Protein AF-A0AA39ICM7-F1 (afdb_monomer_lite)

Structure (mmCIF, N/CA/C/O backbone):
data_AF-A0AA39ICM7-F1
#
_entry.id   AF-A0AA39ICM7-F1
#
loop_
_atom_site.group_PDB
_atom_site.id
_atom_site.type_symbol
_atom_site.label_atom_id
_atom_site.label_alt_id
_atom_site.label_comp_id
_atom_site.label_asym_id
_atom_site.label_entity_id
_atom_site.label_seq_id
_atom_site.pdbx_PDB_ins_code
_atom_site.Cartn_x
_atom_site.Cartn_y
_atom_site.Cartn_z
_atom_site.occupancy
_atom_site.B_iso_or_equiv
_atom_site.auth_seq_id
_atom_site.auth_comp_id
_atom_site.auth_asym_id
_atom_site.auth_atom_id
_atom_site.pdbx_PDB_model_num
ATOM 1 N N . MET A 1 1 ? 22.944 -14.788 -15.715 1.00 51.59 1 MET A N 1
ATOM 2 C CA . MET A 1 1 ? 22.583 -15.328 -14.381 1.00 51.59 1 MET A CA 1
ATOM 3 C C . MET A 1 1 ? 21.962 -14.262 -13.470 1.00 51.59 1 MET A C 1
ATOM 5 O O . MET A 1 1 ? 20.935 -14.544 -12.870 1.00 51.59 1 MET A O 1
ATOM 9 N N . LEU A 1 2 ? 22.503 -13.034 -13.399 1.00 55.06 2 LEU A N 1
ATOM 10 C CA . LEU A 1 2 ? 21.864 -11.930 -12.654 1.00 55.06 2 LEU A CA 1
ATOM 11 C C . LEU A 1 2 ? 20.503 -11.505 -13.237 1.00 55.06 2 LEU A C 1
ATOM 13 O O . LEU A 1 2 ? 19.561 -11.266 -12.490 1.00 55.06 2 LEU A O 1
ATOM 17 N N . GLU A 1 3 ? 20.382 -11.451 -14.565 1.00 54.16 3 GLU A N 1
ATOM 18 C CA . GLU A 1 3 ? 19.139 -11.033 -15.227 1.00 54.16 3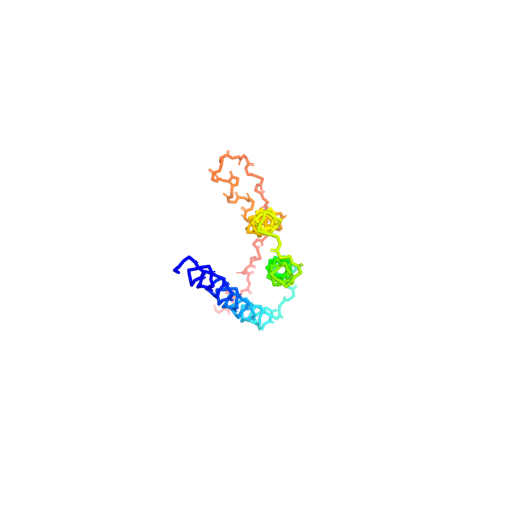 GLU A CA 1
ATOM 19 C C . GLU A 1 3 ? 17.984 -12.010 -14.979 1.00 54.16 3 GLU A C 1
ATOM 21 O O . GLU A 1 3 ? 16.896 -11.599 -14.593 1.00 54.16 3 GLU A O 1
ATOM 26 N N . THR A 1 4 ? 18.238 -13.318 -15.059 1.00 58.66 4 THR A N 1
ATOM 27 C CA . THR A 1 4 ? 17.255 -14.365 -14.731 1.00 58.66 4 THR A CA 1
ATOM 28 C C . THR A 1 4 ? 16.742 -14.279 -13.289 1.00 58.66 4 THR A C 1
ATOM 30 O O . THR A 1 4 ? 15.569 -14.543 -13.042 1.00 58.66 4 THR A O 1
ATOM 33 N N . ILE A 1 5 ? 17.587 -13.859 -12.339 1.00 61.94 5 ILE A N 1
ATOM 34 C CA . ILE A 1 5 ? 17.189 -13.659 -10.936 1.00 61.94 5 ILE A CA 1
ATOM 35 C C . ILE A 1 5 ? 16.331 -12.393 -10.796 1.00 61.94 5 ILE A C 1
ATOM 37 O O . ILE A 1 5 ? 15.321 -12.415 -10.093 1.00 61.94 5 ILE A O 1
ATOM 41 N N . LYS A 1 6 ? 16.680 -11.312 -11.508 1.00 58.78 6 LYS A N 1
ATOM 42 C CA . LYS A 1 6 ? 15.893 -10.069 -11.521 1.00 58.78 6 LYS A CA 1
ATOM 43 C C . LYS A 1 6 ? 14.477 -10.285 -12.064 1.00 58.78 6 LYS A C 1
ATOM 45 O O . LYS A 1 6 ? 13.522 -9.831 -11.437 1.00 58.78 6 LYS A O 1
ATOM 50 N N . TYR A 1 7 ? 14.327 -11.018 -13.169 1.00 64.88 7 TYR A N 1
ATOM 51 C CA . TYR A 1 7 ? 13.006 -11.346 -13.722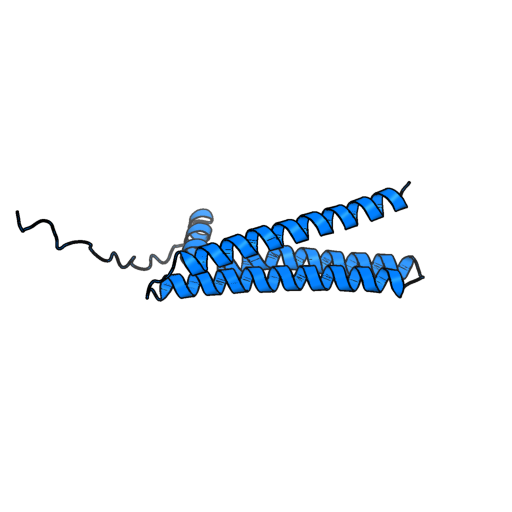 1.00 64.88 7 TYR A CA 1
ATOM 52 C C . TYR A 1 7 ? 12.219 -12.314 -12.829 1.00 64.88 7 TYR A C 1
ATOM 54 O O . TYR A 1 7 ? 11.007 -12.177 -12.689 1.00 64.88 7 TYR A O 1
ATOM 62 N N . GLY A 1 8 ? 12.894 -13.262 -12.170 1.00 72.00 8 GLY A N 1
ATOM 63 C CA . GLY A 1 8 ? 12.247 -14.153 -11.204 1.00 72.00 8 GLY A CA 1
ATOM 64 C C . GLY A 1 8 ? 11.655 -13.394 -10.012 1.00 72.00 8 GLY A C 1
ATOM 65 O O . GLY A 1 8 ? 10.524 -13.656 -9.605 1.00 72.00 8 GLY A O 1
ATOM 66 N N . TRP A 1 9 ? 12.389 -12.406 -9.494 1.00 69.44 9 TRP A N 1
ATOM 67 C CA . TRP A 1 9 ? 11.946 -11.570 -8.379 1.00 69.44 9 TRP A CA 1
ATOM 68 C C . TRP A 1 9 ? 10.711 -10.726 -8.719 1.00 69.44 9 TRP A C 1
ATOM 70 O O . TRP A 1 9 ? 9.746 -10.699 -7.952 1.00 69.44 9 TRP A O 1
ATOM 80 N N . THR A 1 10 ? 10.695 -10.071 -9.884 1.00 67.56 10 THR A N 1
ATOM 81 C CA . THR A 1 10 ? 9.557 -9.239 -10.309 1.00 67.56 10 THR A CA 1
ATOM 82 C C . THR A 1 10 ? 8.312 -10.070 -10.600 1.00 67.56 10 THR A C 1
ATOM 84 O O . THR A 1 10 ? 7.215 -9.687 -10.187 1.00 67.56 10 THR A O 1
ATOM 87 N N . VAL A 1 11 ? 8.467 -11.240 -11.228 1.00 74.56 11 VAL A N 1
ATOM 88 C CA . VAL A 1 11 ? 7.360 -12.180 -11.468 1.00 74.56 11 VAL A CA 1
ATOM 89 C C . VAL A 1 11 ? 6.779 -12.685 -10.147 1.00 74.56 11 VAL A C 1
ATOM 91 O O . VAL A 1 11 ? 5.559 -12.694 -9.980 1.00 74.56 11 VAL A O 1
ATOM 94 N N . TRP A 1 12 ? 7.621 -13.033 -9.172 1.00 79.75 12 TRP A N 1
ATOM 95 C CA . TRP A 1 12 ? 7.163 -13.474 -7.853 1.00 79.75 12 TRP A CA 1
ATOM 96 C C . TRP A 1 12 ? 6.376 -12.384 -7.112 1.00 79.75 12 TRP A C 1
ATOM 98 O O . TRP A 1 12 ? 5.290 -12.640 -6.588 1.00 79.75 12 TRP A O 1
ATOM 108 N N . HIS A 1 13 ? 6.866 -11.142 -7.142 1.00 71.56 13 HIS A N 1
ATOM 109 C CA . HIS A 1 13 ? 6.157 -9.987 -6.587 1.00 71.56 13 HIS A CA 1
ATOM 110 C C . HIS A 1 13 ? 4.808 -9.727 -7.275 1.00 71.56 13 HIS A C 1
ATOM 112 O O . HIS A 1 13 ? 3.822 -9.413 -6.600 1.00 71.56 13 HIS A O 1
ATOM 118 N N . ALA A 1 14 ? 4.732 -9.892 -8.598 1.00 70.00 14 ALA A N 1
ATOM 119 C CA . ALA A 1 14 ? 3.488 -9.745 -9.348 1.00 70.00 14 ALA A CA 1
ATOM 120 C C . ALA A 1 14 ? 2.463 -10.828 -8.972 1.00 70.00 14 ALA A C 1
ATOM 122 O O . ALA A 1 14 ? 1.292 -10.515 -8.751 1.00 70.00 14 ALA A O 1
ATOM 123 N N . ILE A 1 15 ? 2.905 -12.082 -8.825 1.00 78.69 15 ILE A N 1
ATOM 124 C CA . ILE A 1 15 ? 2.051 -13.202 -8.403 1.00 78.69 15 ILE A CA 1
ATOM 125 C C . ILE A 1 15 ? 1.498 -12.957 -6.997 1.00 78.69 15 ILE A C 1
ATOM 127 O O . ILE A 1 15 ? 0.287 -13.048 -6.796 1.00 78.69 15 ILE A O 1
ATOM 131 N N . ILE A 1 16 ? 2.352 -12.593 -6.035 1.00 78.81 16 ILE A N 1
ATOM 132 C CA . ILE A 1 16 ? 1.919 -12.278 -4.665 1.00 78.81 16 ILE A CA 1
ATOM 133 C C . ILE A 1 16 ? 0.891 -11.144 -4.678 1.00 78.81 16 ILE A C 1
ATOM 135 O O . ILE A 1 16 ? -0.168 -11.264 -4.061 1.00 78.81 16 ILE A O 1
ATOM 139 N N . SER A 1 17 ? 1.161 -10.073 -5.427 1.00 72.50 17 SER A N 1
ATOM 140 C CA . SER A 1 17 ? 0.246 -8.933 -5.540 1.00 72.50 17 SER A CA 1
ATOM 141 C C . SER A 1 17 ? -1.113 -9.351 -6.111 1.00 72.50 17 SER A C 1
ATOM 143 O O . SER A 1 17 ? -2.152 -8.964 -5.575 1.00 72.50 17 SER A O 1
ATOM 145 N N . ALA A 1 18 ? -1.133 -10.205 -7.140 1.00 73.94 18 ALA A N 1
ATOM 146 C CA . ALA A 1 18 ? -2.364 -10.736 -7.723 1.00 73.94 18 ALA A CA 1
ATOM 147 C C . ALA A 1 18 ? -3.151 -11.617 -6.735 1.00 73.94 18 ALA A C 1
ATOM 149 O O . ALA A 1 18 ? -4.371 -11.486 -6.621 1.00 73.94 18 ALA A O 1
ATOM 150 N N . VAL A 1 19 ? -2.472 -12.477 -5.969 1.00 80.50 19 VAL A N 1
ATOM 151 C CA . VAL A 1 19 ? -3.108 -13.303 -4.928 1.00 80.50 19 VAL A CA 1
ATOM 152 C C . VAL A 1 19 ? -3.736 -12.425 -3.846 1.00 80.50 19 VAL A C 1
ATOM 154 O O . VAL A 1 19 ? -4.882 -12.659 -3.456 1.00 80.50 19 VAL A O 1
ATOM 157 N N . ILE A 1 20 ? -3.034 -11.379 -3.405 1.00 74.94 20 ILE A N 1
ATOM 158 C CA . ILE A 1 20 ? -3.541 -10.431 -2.408 1.00 74.94 20 ILE A CA 1
ATOM 159 C C . ILE A 1 20 ? -4.817 -9.744 -2.915 1.00 74.94 20 ILE A C 1
ATOM 161 O O . ILE A 1 20 ? -5.808 -9.693 -2.182 1.00 74.94 20 ILE A O 1
ATOM 165 N N . VAL A 1 21 ? -4.849 -9.297 -4.177 1.00 75.00 21 VAL A N 1
ATOM 166 C CA . VAL A 1 21 ? -6.059 -8.732 -4.810 1.00 75.00 21 VAL A CA 1
ATOM 167 C C . VAL A 1 21 ? -7.229 -9.714 -4.730 1.00 75.00 21 VAL A C 1
ATOM 169 O O . VAL A 1 21 ? -8.327 -9.329 -4.325 1.00 75.00 21 VAL A O 1
ATOM 172 N N . VAL A 1 22 ? -7.014 -10.986 -5.078 1.00 76.62 22 VAL A N 1
ATOM 173 C CA . VAL A 1 22 ? -8.072 -12.011 -5.082 1.00 76.62 22 VAL A CA 1
ATOM 174 C C . VAL A 1 22 ? -8.602 -12.280 -3.675 1.00 76.62 22 VAL A C 1
ATOM 176 O O . VAL A 1 22 ? -9.820 -12.350 -3.480 1.00 76.62 22 VAL A O 1
ATOM 179 N N . VAL A 1 23 ? -7.716 -12.412 -2.685 1.00 82.25 23 VAL A N 1
ATOM 180 C CA . VAL A 1 23 ? -8.098 -12.624 -1.281 1.00 82.25 23 VAL A CA 1
ATOM 181 C C . VAL A 1 23 ? -8.921 -11.444 -0.773 1.00 82.25 23 VAL A C 1
ATOM 183 O O . VAL A 1 23 ? -9.998 -11.644 -0.209 1.00 82.25 23 VAL A O 1
ATOM 186 N N . TYR A 1 24 ? -8.480 -10.215 -1.038 1.00 71.25 24 TYR A N 1
ATOM 187 C CA . TYR A 1 24 ? -9.210 -9.023 -0.618 1.00 71.25 24 TYR A CA 1
ATOM 188 C C . TYR A 1 24 ? -10.536 -8.844 -1.346 1.00 71.25 24 TYR A C 1
ATOM 190 O O . TYR A 1 24 ? -11.519 -8.447 -0.721 1.00 71.25 24 TYR A O 1
ATOM 198 N N . TYR A 1 25 ? -10.606 -9.176 -2.633 1.00 74.50 25 TYR A N 1
ATOM 199 C CA . TYR A 1 25 ? -11.859 -9.149 -3.378 1.00 74.50 25 TYR A CA 1
ATOM 200 C C . TYR A 1 25 ? -12.878 -10.126 -2.781 1.00 74.50 25 TYR A C 1
ATOM 202 O O . TYR A 1 25 ? -14.035 -9.761 -2.551 1.00 74.50 25 TYR A O 1
ATOM 210 N N . LYS A 1 26 ? -12.443 -11.352 -2.457 1.00 77.31 26 LYS A N 1
ATOM 211 C CA . LYS A 1 26 ? -13.281 -12.344 -1.769 1.00 77.31 26 LYS A CA 1
ATOM 212 C C . LYS A 1 26 ? -13.713 -11.857 -0.388 1.00 77.31 26 LYS A C 1
ATOM 214 O O . LYS A 1 26 ? -14.892 -11.969 -0.066 1.00 77.31 26 LYS A O 1
ATOM 219 N N . LEU A 1 27 ? -12.804 -11.269 0.389 1.00 74.75 27 LEU A N 1
ATOM 220 C CA . LEU A 1 27 ? -13.098 -10.727 1.716 1.00 74.75 27 LEU A CA 1
ATOM 221 C C . LEU A 1 27 ? -14.107 -9.572 1.651 1.00 74.75 27 LEU A C 1
ATOM 223 O O . LEU A 1 27 ? -15.075 -9.563 2.403 1.00 74.75 27 LEU A O 1
ATOM 227 N N . HIS A 1 28 ? -13.933 -8.634 0.720 1.00 69.75 28 HIS A N 1
ATOM 228 C CA . HIS A 1 28 ? -14.862 -7.524 0.510 1.00 69.75 28 HIS A CA 1
ATOM 229 C C . HIS A 1 28 ? -16.247 -8.025 0.087 1.00 69.75 28 HIS A C 1
ATOM 231 O O . HIS A 1 28 ? -17.265 -7.563 0.602 1.00 69.75 28 HIS A O 1
ATOM 237 N N . ARG A 1 29 ? -16.298 -9.010 -0.817 1.00 74.00 29 ARG A N 1
ATOM 238 C CA . ARG A 1 29 ? -17.552 -9.643 -1.238 1.00 74.00 29 ARG A CA 1
ATOM 239 C C . ARG A 1 29 ? -18.235 -10.361 -0.074 1.00 74.00 29 ARG A C 1
ATOM 241 O O . ARG A 1 29 ? -19.445 -10.224 0.079 1.00 74.00 29 ARG A O 1
ATOM 248 N N . PHE A 1 30 ? -17.470 -11.070 0.754 1.00 74.31 30 PHE A N 1
ATOM 249 C CA . PHE A 1 30 ? -17.974 -11.749 1.945 1.00 74.31 30 PHE A CA 1
ATOM 250 C C . PHE A 1 30 ? -18.506 -10.754 2.979 1.00 74.31 30 PHE A C 1
ATOM 252 O O . PHE A 1 30 ? -19.638 -10.894 3.418 1.00 74.31 30 PHE A O 1
ATOM 259 N N . LEU A 1 31 ? -17.758 -9.696 3.299 1.00 68.00 31 LEU A N 1
ATOM 260 C CA . LEU A 1 31 ? -18.184 -8.644 4.228 1.00 68.00 31 LEU A CA 1
ATOM 261 C C . LEU A 1 31 ? -19.445 -7.925 3.750 1.00 68.00 31 LEU A C 1
ATOM 263 O O . LEU A 1 31 ? -20.359 -7.710 4.538 1.00 68.00 31 LEU A O 1
ATOM 267 N N . LYS A 1 32 ? -19.527 -7.599 2.455 1.00 67.94 32 LYS A N 1
ATOM 268 C CA . LYS A 1 32 ? -20.716 -6.976 1.861 1.00 67.94 32 LYS A CA 1
ATOM 269 C C . LYS A 1 32 ? -21.933 -7.908 1.886 1.00 67.94 32 LYS A C 1
ATOM 271 O O . LYS A 1 32 ? -23.051 -7.423 1.998 1.00 67.94 32 LYS A O 1
ATOM 276 N N . SER A 1 33 ? -21.716 -9.219 1.766 1.00 68.50 33 SER A N 1
ATOM 277 C CA . SER A 1 33 ? -22.774 -10.235 1.815 1.00 68.50 33 SER A CA 1
ATOM 278 C C . SER A 1 33 ? -23.196 -10.609 3.238 1.00 68.50 33 SER A C 1
ATOM 280 O O . SER A 1 33 ? -24.342 -10.995 3.435 1.00 68.50 33 SER A O 1
ATOM 282 N N . ALA A 1 34 ? -22.278 -10.557 4.204 1.00 63.28 34 ALA A N 1
ATOM 283 C CA . ALA A 1 34 ? -22.515 -10.949 5.591 1.00 63.28 34 ALA A CA 1
ATOM 284 C C . ALA A 1 34 ? -23.114 -9.805 6.421 1.00 63.28 34 ALA A C 1
ATOM 286 O O . ALA A 1 34 ? -23.926 -10.043 7.310 1.00 63.28 34 ALA A O 1
ATOM 287 N N . PHE A 1 35 ? -22.750 -8.555 6.120 1.00 60.62 35 PHE A N 1
ATOM 288 C CA . PHE A 1 35 ? -23.240 -7.381 6.836 1.00 60.62 35 PHE A CA 1
ATOM 289 C C . PHE A 1 35 ? -24.361 -6.672 6.068 1.00 60.62 35 PHE A C 1
ATOM 291 O O . PHE A 1 35 ? -24.187 -5.587 5.518 1.00 60.62 35 PHE A O 1
ATOM 298 N N . THR A 1 36 ? -25.550 -7.272 6.087 1.00 55.91 36 THR A N 1
ATOM 299 C CA . THR A 1 36 ? -26.819 -6.676 5.615 1.00 55.91 36 THR A CA 1
ATOM 300 C C . THR A 1 36 ? -27.481 -5.802 6.697 1.00 55.91 36 THR A C 1
ATOM 302 O O . THR A 1 36 ? -28.698 -5.658 6.725 1.00 55.91 36 THR A O 1
ATOM 305 N N . VAL A 1 37 ? -26.722 -5.251 7.652 1.00 51.00 37 VAL A N 1
ATOM 306 C CA . VAL A 1 37 ? -27.297 -4.810 8.936 1.00 51.00 37 VAL A CA 1
ATOM 307 C C . VAL A 1 37 ? -26.951 -3.354 9.249 1.00 51.00 37 VAL A C 1
ATOM 309 O O . VAL A 1 37 ? -25.808 -2.928 9.106 1.00 51.00 37 VAL A O 1
ATOM 312 N N . ASN A 1 38 ? -27.982 -2.610 9.658 1.00 56.12 38 ASN A N 1
ATOM 313 C CA . ASN A 1 38 ? -28.099 -1.171 9.943 1.00 56.12 38 ASN A CA 1
ATOM 314 C C . ASN A 1 38 ? -27.136 -0.582 11.004 1.00 56.12 38 ASN A C 1
ATOM 316 O O . ASN A 1 38 ? -27.433 0.464 11.579 1.00 56.12 38 ASN A O 1
ATOM 320 N N . ASP A 1 39 ? -25.994 -1.210 11.278 1.00 67.06 39 ASP A N 1
ATOM 321 C CA . ASP A 1 39 ? -25.095 -0.795 12.351 1.00 67.06 39 ASP A CA 1
ATOM 322 C C . ASP A 1 39 ? -24.009 0.183 11.856 1.00 67.06 39 ASP A C 1
ATOM 324 O O . ASP A 1 39 ? -23.219 -0.088 10.939 1.00 67.06 39 ASP A O 1
ATOM 328 N N . LEU A 1 40 ? -24.007 1.378 12.446 1.00 68.44 40 LEU A N 1
ATOM 329 C CA . LEU A 1 40 ? -23.193 2.531 12.044 1.00 68.44 40 LEU A CA 1
ATOM 330 C C . LEU A 1 40 ? -21.696 2.274 12.292 1.00 68.44 40 LEU A C 1
ATOM 332 O O . LEU A 1 40 ? -20.845 2.696 11.501 1.00 68.44 40 LEU A O 1
ATOM 336 N N . GLU A 1 41 ? -21.384 1.522 13.349 1.00 66.75 41 GLU A N 1
ATOM 337 C CA . GLU A 1 41 ? -20.029 1.099 13.722 1.00 66.75 41 GLU A CA 1
ATOM 338 C C . GLU A 1 41 ? -19.454 0.115 12.691 1.00 66.75 41 GLU A C 1
ATOM 340 O O . GLU A 1 41 ? -18.341 0.297 12.190 1.00 66.75 41 GLU A O 1
ATOM 345 N N . THR A 1 42 ? -20.241 -0.880 12.277 1.00 66.62 42 THR A N 1
ATOM 346 C CA . THR A 1 42 ? -19.841 -1.862 11.263 1.00 66.62 42 THR A CA 1
ATOM 347 C C . THR A 1 42 ? -19.578 -1.203 9.912 1.00 66.62 42 THR A C 1
ATOM 349 O O . THR A 1 42 ? -18.556 -1.475 9.278 1.00 66.62 42 THR A O 1
ATOM 352 N N . ARG A 1 43 ? -20.452 -0.288 9.468 1.00 68.00 43 ARG A N 1
ATOM 353 C CA . ARG A 1 43 ? -20.236 0.470 8.222 1.00 68.00 43 ARG A CA 1
ATOM 354 C C . ARG A 1 43 ? -18.938 1.268 8.255 1.00 68.00 43 ARG A C 1
ATOM 356 O O . ARG A 1 43 ? -18.257 1.356 7.233 1.00 68.00 43 ARG A O 1
ATOM 363 N N . ARG A 1 44 ? -18.581 1.834 9.410 1.00 71.12 44 ARG A N 1
ATOM 364 C CA . ARG A 1 44 ? -17.325 2.568 9.589 1.00 71.12 44 ARG A CA 1
ATOM 365 C C . ARG A 1 44 ? -16.116 1.644 9.450 1.00 71.12 44 ARG A C 1
ATOM 367 O O . ARG A 1 44 ? -15.183 1.996 8.734 1.00 71.12 44 ARG A O 1
ATOM 374 N N . ILE A 1 45 ? -16.161 0.455 10.050 1.00 72.06 45 ILE A N 1
ATOM 375 C CA . ILE A 1 45 ? -15.093 -0.552 9.950 1.00 72.06 45 ILE A CA 1
ATOM 376 C C . ILE A 1 45 ? -14.945 -1.059 8.511 1.00 72.06 45 ILE A C 1
ATOM 378 O O . ILE A 1 45 ? -13.834 -1.094 7.988 1.00 72.06 45 ILE A O 1
ATOM 382 N N . ILE A 1 46 ? -16.050 -1.391 7.837 1.00 70.94 46 ILE A N 1
ATOM 383 C CA . ILE A 1 46 ? -16.021 -1.848 6.440 1.00 70.94 46 ILE A CA 1
ATOM 384 C C . ILE A 1 46 ? -15.477 -0.744 5.530 1.00 70.94 46 ILE A C 1
ATOM 386 O O . ILE A 1 46 ? -14.633 -1.015 4.685 1.00 70.94 46 ILE A O 1
ATOM 390 N N . ARG A 1 47 ? -15.889 0.516 5.724 1.00 72.94 47 ARG A N 1
ATOM 391 C CA . ARG A 1 47 ? -15.377 1.651 4.942 1.00 72.94 47 ARG A CA 1
ATOM 392 C C . ARG A 1 47 ? -13.881 1.871 5.163 1.00 72.94 47 ARG A C 1
ATOM 394 O O . ARG A 1 47 ? -13.168 2.124 4.194 1.00 72.94 47 ARG A O 1
ATOM 401 N N . ALA A 1 48 ? -13.411 1.752 6.405 1.00 72.50 48 ALA A N 1
ATOM 402 C CA . ALA A 1 48 ? -11.991 1.807 6.737 1.00 72.50 48 ALA A CA 1
ATOM 403 C C . ALA A 1 48 ? -11.216 0.702 6.014 1.00 72.50 48 ALA A C 1
ATOM 405 O O . ALA A 1 48 ? -10.227 0.977 5.341 1.00 72.50 48 ALA A O 1
ATOM 406 N N . LEU A 1 49 ? -11.711 -0.534 6.098 1.00 73.88 49 LEU A N 1
ATOM 407 C CA . LEU A 1 49 ? -11.101 -1.696 5.467 1.00 73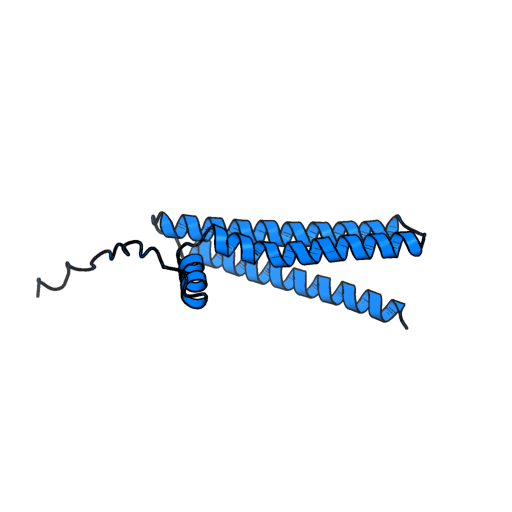.88 49 LEU A CA 1
ATOM 408 C C . LEU A 1 49 ? -11.050 -1.544 3.943 1.00 73.88 49 LEU A C 1
ATOM 410 O O . LEU A 1 49 ? -9.994 -1.722 3.346 1.00 73.88 49 LEU A O 1
ATOM 414 N N . THR A 1 50 ? -12.155 -1.150 3.310 1.00 70.88 50 THR A N 1
ATOM 415 C CA . THR A 1 50 ? -12.203 -0.913 1.863 1.00 70.88 50 THR A CA 1
ATOM 416 C C . THR A 1 50 ? -11.231 0.189 1.448 1.00 70.88 50 THR A C 1
ATOM 418 O O . THR A 1 50 ? -10.560 0.050 0.428 1.00 70.88 50 THR A O 1
ATOM 421 N N . LEU A 1 51 ? -11.097 1.258 2.239 1.00 76.00 51 LEU A N 1
ATOM 422 C CA . LEU A 1 51 ? -10.139 2.329 1.966 1.00 76.00 51 LEU A CA 1
ATOM 423 C C . LEU A 1 51 ? -8.688 1.838 2.070 1.00 76.00 51 LEU A C 1
ATOM 425 O O . LEU A 1 51 ? -7.900 2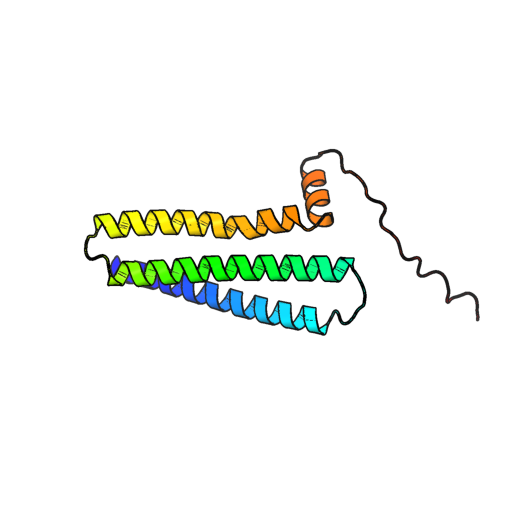.129 1.176 1.00 76.00 51 LEU A O 1
ATOM 429 N N . ILE A 1 52 ? -8.352 1.040 3.089 1.00 77.50 52 ILE A N 1
ATOM 430 C CA . ILE A 1 52 ? -7.020 0.427 3.246 1.00 77.50 52 ILE A CA 1
ATOM 431 C C . ILE A 1 52 ? -6.670 -0.413 2.027 1.00 77.50 52 ILE A C 1
ATOM 433 O O . ILE A 1 52 ? -5.610 -0.238 1.434 1.00 77.50 52 ILE A O 1
ATOM 437 N N . VAL A 1 53 ? -7.582 -1.304 1.643 1.00 73.19 53 VAL A N 1
ATOM 438 C CA . VAL A 1 53 ? -7.392 -2.198 0.501 1.00 73.19 53 VAL A CA 1
ATOM 439 C C . VAL A 1 53 ? -7.230 -1.396 -0.781 1.00 73.19 53 VAL A C 1
ATOM 441 O O . VAL A 1 53 ? -6.321 -1.665 -1.556 1.00 73.19 53 VAL A O 1
ATOM 444 N N . THR A 1 54 ? -8.063 -0.376 -0.986 1.00 70.44 54 THR A N 1
ATOM 445 C CA . THR A 1 54 ? -8.013 0.451 -2.197 1.00 70.44 54 THR A CA 1
ATOM 446 C C . THR A 1 54 ? -6.693 1.207 -2.297 1.00 70.44 54 THR A C 1
ATOM 448 O O . THR A 1 54 ? -6.059 1.175 -3.346 1.00 70.44 54 THR A O 1
ATOM 451 N N . VAL A 1 55 ? -6.238 1.844 -1.214 1.00 78.38 55 VAL A N 1
ATOM 452 C CA . VAL A 1 55 ? -4.965 2.580 -1.209 1.00 78.38 55 VAL A CA 1
ATOM 453 C C . VAL A 1 55 ? -3.784 1.629 -1.388 1.00 78.38 55 VAL A C 1
ATOM 455 O O . VAL A 1 55 ? -2.904 1.912 -2.194 1.00 78.38 55 VAL A O 1
ATOM 458 N N . TYR A 1 56 ? -3.795 0.479 -0.712 1.00 78.00 56 TYR A N 1
ATOM 459 C CA . TYR A 1 56 ? -2.740 -0.526 -0.827 1.00 78.00 56 TYR A CA 1
ATOM 460 C C . TYR A 1 56 ? -2.618 -1.071 -2.255 1.00 78.00 56 TYR A C 1
ATOM 462 O O . TYR A 1 56 ? -1.517 -1.124 -2.807 1.00 78.00 56 TYR A O 1
ATOM 470 N N . LEU A 1 57 ? -3.749 -1.428 -2.875 1.00 73.75 57 LEU A N 1
ATOM 471 C CA . LEU A 1 57 ? -3.793 -1.913 -4.254 1.00 73.75 57 LEU A CA 1
ATOM 472 C C . LEU A 1 57 ? -3.401 -0.827 -5.257 1.00 73.75 57 LEU A C 1
ATOM 474 O O . LEU A 1 57 ? -2.619 -1.109 -6.161 1.00 73.75 57 LEU A O 1
ATOM 478 N N . CYS A 1 58 ? -3.874 0.412 -5.083 1.00 78.06 58 CYS A N 1
ATOM 479 C CA . CYS A 1 58 ? -3.445 1.540 -5.912 1.00 78.06 58 CYS A CA 1
ATOM 480 C C . CYS A 1 58 ? -1.940 1.798 -5.794 1.00 78.06 58 CYS A C 1
ATOM 482 O O . CYS A 1 58 ? -1.288 2.046 -6.808 1.00 78.06 58 CYS A O 1
ATOM 484 N N . GLY A 1 59 ? -1.376 1.715 -4.587 1.00 80.19 59 GLY A N 1
ATOM 485 C CA . GLY A 1 59 ? 0.055 1.893 -4.366 1.00 80.19 59 GLY A CA 1
ATOM 486 C C . GLY A 1 59 ? 0.878 0.858 -5.130 1.00 80.19 59 GLY A C 1
ATOM 487 O O . GLY A 1 59 ? 1.758 1.233 -5.900 1.00 80.19 59 GLY A O 1
ATOM 488 N N . TRP A 1 60 ? 0.527 -0.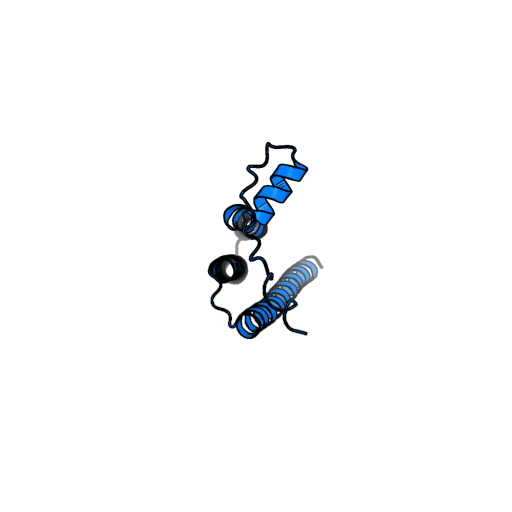428 -5.022 1.00 77.94 60 TRP A N 1
ATOM 489 C CA . TRP A 1 60 ? 1.213 -1.499 -5.753 1.00 77.94 60 TRP A CA 1
ATOM 490 C C . TRP A 1 60 ? 1.011 -1.424 -7.262 1.00 77.94 60 TRP A C 1
ATOM 492 O O . TRP A 1 60 ? 1.975 -1.600 -8.005 1.00 77.94 60 TRP A O 1
ATOM 502 N N . ALA A 1 61 ? -0.205 -1.120 -7.722 1.00 77.25 61 ALA A N 1
ATOM 503 C CA . ALA A 1 61 ? -0.474 -0.913 -9.140 1.00 77.25 61 ALA A CA 1
ATOM 504 C C . ALA A 1 61 ? 0.426 0.194 -9.703 1.00 77.25 61 ALA A C 1
ATOM 506 O O . ALA A 1 61 ? 1.094 -0.020 -10.709 1.00 77.25 61 ALA A O 1
ATOM 507 N N . THR A 1 62 ? 0.529 1.323 -8.993 1.00 80.38 62 THR A N 1
ATOM 508 C CA . THR A 1 62 ? 1.383 2.454 -9.379 1.00 80.38 62 THR A CA 1
ATOM 509 C C . THR A 1 62 ? 2.858 2.049 -9.434 1.00 80.38 62 THR A C 1
ATOM 511 O O . THR A 1 62 ? 3.533 2.334 -10.424 1.00 80.38 62 THR A O 1
ATOM 514 N N . THR A 1 63 ? 3.364 1.334 -8.421 1.00 81.94 63 THR A N 1
ATOM 515 C CA . THR A 1 63 ? 4.761 0.865 -8.389 1.00 81.94 63 THR A CA 1
ATOM 516 C C . THR A 1 63 ? 5.073 -0.086 -9.544 1.00 81.94 63 THR A C 1
ATOM 518 O O . THR A 1 63 ? 6.101 0.073 -10.196 1.00 81.94 63 THR A O 1
ATOM 521 N N . ILE A 1 64 ? 4.182 -1.038 -9.838 1.00 77.94 64 ILE A N 1
ATOM 522 C CA . ILE A 1 64 ? 4.359 -1.994 -10.941 1.00 77.94 64 ILE A CA 1
ATOM 523 C C . ILE A 1 64 ? 4.321 -1.269 -12.288 1.00 77.94 64 ILE A C 1
ATOM 525 O O . ILE A 1 64 ? 5.167 -1.530 -13.141 1.00 77.94 64 ILE A O 1
ATOM 529 N N . THR A 1 65 ? 3.388 -0.331 -12.479 1.00 78.12 65 THR A N 1
ATOM 530 C CA . THR A 1 65 ? 3.309 0.441 -13.727 1.00 78.12 65 THR A CA 1
ATOM 531 C C . THR A 1 65 ? 4.533 1.320 -13.941 1.00 78.12 65 THR A C 1
ATOM 533 O O . THR A 1 65 ? 5.060 1.341 -15.049 1.00 78.12 65 THR A O 1
ATOM 536 N N . LEU A 1 66 ? 5.030 2.000 -12.898 1.00 81.00 66 LEU A N 1
ATOM 537 C CA . LEU A 1 66 ? 6.233 2.822 -13.019 1.00 81.00 66 LEU A CA 1
ATOM 538 C C . LEU A 1 66 ? 7.471 1.969 -13.291 1.00 81.00 66 LEU A C 1
ATOM 540 O O . LEU A 1 66 ? 8.293 2.371 -14.104 1.00 81.00 66 LEU A O 1
ATOM 544 N N . LEU A 1 67 ? 7.587 0.801 -12.654 1.00 81.62 67 LEU A N 1
ATOM 545 C CA . LEU A 1 67 ? 8.701 -0.114 -12.893 1.00 81.62 67 LEU A CA 1
ATOM 546 C C . LEU A 1 67 ? 8.669 -0.676 -14.323 1.00 81.62 67 LEU A C 1
ATOM 548 O O . LEU A 1 67 ? 9.694 -0.745 -14.994 1.00 81.62 67 LEU A O 1
ATOM 552 N N . GLY A 1 68 ? 7.487 -1.047 -14.822 1.00 78.12 68 GLY A N 1
ATOM 553 C CA . GLY A 1 68 ? 7.323 -1.475 -16.211 1.00 78.12 68 GLY A CA 1
ATOM 554 C C . GLY A 1 68 ? 7.695 -0.366 -17.196 1.00 78.12 68 GLY A C 1
ATOM 555 O O . GLY A 1 68 ? 8.406 -0.609 -18.167 1.00 78.12 68 GLY A O 1
ATOM 556 N N . LEU A 1 69 ? 7.276 0.868 -16.908 1.00 81.38 69 LEU A N 1
ATOM 557 C CA . LEU A 1 69 ? 7.588 2.028 -17.734 1.00 81.38 69 LEU A CA 1
ATOM 558 C C . LEU A 1 69 ? 9.083 2.385 -17.689 1.00 81.38 69 LEU A C 1
ATOM 560 O O . LEU A 1 69 ? 9.656 2.720 -18.724 1.00 81.38 69 LEU A O 1
ATOM 564 N N . SER A 1 70 ? 9.735 2.267 -16.527 1.00 81.88 70 SER A N 1
ATOM 565 C CA . SER A 1 70 ? 11.166 2.552 -16.382 1.00 81.88 70 SER A CA 1
ATOM 566 C C . SER A 1 70 ? 12.026 1.582 -17.184 1.00 81.88 70 SER A C 1
ATOM 568 O O . SER A 1 70 ? 13.006 2.012 -17.778 1.00 81.88 70 SER A O 1
ATOM 570 N N . ILE A 1 71 ? 11.632 0.307 -17.271 1.00 79.06 71 ILE A N 1
ATOM 571 C CA . ILE A 1 71 ? 12.335 -0.698 -18.087 1.00 79.06 71 ILE A CA 1
ATOM 572 C C . ILE A 1 71 ? 12.265 -0.358 -19.586 1.00 79.06 71 ILE A C 1
ATOM 574 O O . ILE A 1 71 ? 13.205 -0.644 -20.320 1.00 79.06 71 ILE A O 1
ATOM 578 N N . ILE A 1 72 ? 11.167 0.250 -20.049 1.00 81.12 72 ILE A N 1
ATOM 579 C CA . ILE A 1 72 ? 10.972 0.584 -21.470 1.00 81.12 72 ILE A CA 1
ATOM 580 C C . ILE A 1 72 ? 11.650 1.914 -21.831 1.00 81.12 72 ILE A C 1
ATOM 582 O O . ILE A 1 72 ? 12.225 2.037 -22.909 1.00 81.12 72 ILE A O 1
ATOM 586 N N . LEU A 1 73 ? 11.559 2.920 -20.956 1.00 81.62 73 LEU A N 1
ATOM 587 C CA . LEU A 1 73 ? 12.013 4.285 -21.248 1.00 81.62 73 LEU A CA 1
ATOM 588 C C . LEU A 1 73 ? 13.490 4.531 -20.926 1.00 81.62 73 LEU A C 1
ATOM 590 O O . LEU A 1 73 ? 14.103 5.396 -21.548 1.00 81.62 73 LEU A O 1
ATOM 594 N N . ILE A 1 74 ? 14.062 3.830 -19.944 1.00 83.12 74 ILE A N 1
ATOM 595 C CA . ILE A 1 74 ? 15.407 4.121 -19.440 1.00 83.12 74 ILE A CA 1
ATOM 596 C C . ILE A 1 74 ? 16.383 3.066 -19.955 1.00 83.12 74 ILE A C 1
ATOM 598 O O . ILE A 1 74 ? 16.375 1.922 -19.515 1.00 83.12 74 ILE A O 1
ATOM 602 N N . SER A 1 75 ? 17.261 3.479 -20.869 1.00 80.00 75 SER A N 1
ATOM 603 C CA . SER A 1 75 ? 18.372 2.644 -21.355 1.00 80.00 75 SER A CA 1
ATOM 604 C C . SER A 1 75 ? 19.622 2.758 -20.470 1.00 80.00 75 SER A C 1
ATOM 606 O O . SER A 1 75 ? 20.448 1.848 -20.431 1.00 80.00 75 SER A O 1
ATOM 608 N N . ASP A 1 76 ? 19.753 3.862 -19.725 1.00 84.88 76 ASP A N 1
ATOM 609 C CA . ASP A 1 76 ? 20.902 4.119 -18.860 1.00 84.88 76 ASP A CA 1
ATOM 610 C C . ASP A 1 76 ? 20.829 3.331 -17.550 1.00 84.88 76 ASP A C 1
ATOM 612 O O . ASP A 1 76 ? 19.930 3.506 -16.723 1.00 84.88 76 ASP A O 1
ATOM 616 N N . THR A 1 77 ? 21.850 2.512 -17.301 1.00 81.44 77 THR A N 1
ATOM 617 C CA . THR A 1 77 ? 21.907 1.640 -16.116 1.00 81.44 77 THR A CA 1
ATOM 618 C C . THR A 1 77 ? 21.892 2.430 -14.802 1.00 81.44 77 THR A C 1
ATOM 620 O O . THR A 1 77 ? 21.204 2.042 -13.858 1.00 81.44 77 THR A O 1
ATOM 623 N N . ASN A 1 78 ? 22.597 3.565 -14.742 1.00 85.44 78 ASN A N 1
ATOM 624 C CA . ASN A 1 78 ? 22.664 4.400 -13.537 1.00 85.44 78 ASN A CA 1
ATOM 625 C C . ASN A 1 78 ? 21.306 5.039 -13.205 1.00 85.44 78 ASN A C 1
ATOM 627 O O . ASN A 1 78 ? 20.908 5.098 -12.041 1.00 85.44 78 ASN A O 1
ATOM 631 N N . LEU A 1 79 ? 20.567 5.471 -14.231 1.00 83.12 79 LEU A N 1
ATOM 632 C CA . LEU A 1 79 ? 19.247 6.076 -14.063 1.00 83.12 79 LEU A CA 1
ATOM 633 C C . LEU A 1 79 ? 18.187 5.019 -13.713 1.00 83.12 79 LEU A C 1
ATOM 635 O O . LEU A 1 79 ? 17.294 5.285 -12.906 1.00 83.12 79 LEU A O 1
ATOM 639 N N . SER A 1 80 ? 18.325 3.796 -14.237 1.00 82.56 80 SER A N 1
ATOM 640 C CA . SER A 1 80 ? 17.474 2.662 -13.861 1.00 82.56 80 SER A CA 1
ATOM 641 C C . SER A 1 80 ? 17.638 2.310 -12.382 1.00 82.56 80 SER A C 1
ATOM 643 O O . SER A 1 80 ? 16.642 2.151 -11.683 1.00 82.56 80 SER A O 1
ATOM 645 N N . GLN A 1 81 ? 18.872 2.255 -11.868 1.00 82.19 81 GLN A N 1
ATOM 646 C CA . GLN A 1 81 ? 19.124 1.950 -10.452 1.00 82.19 81 GLN A CA 1
ATOM 647 C C . GLN A 1 81 ? 18.584 3.030 -9.506 1.00 82.19 81 GLN A C 1
ATOM 649 O O . GLN A 1 81 ? 17.972 2.707 -8.488 1.00 82.19 81 GLN A O 1
ATOM 654 N N . ALA A 1 82 ? 18.758 4.313 -9.842 1.00 86.31 82 ALA A N 1
ATOM 655 C CA . ALA A 1 82 ? 18.188 5.408 -9.055 1.00 86.31 82 ALA A CA 1
ATOM 656 C C . ALA A 1 82 ? 16.649 5.341 -9.015 1.00 86.31 82 ALA A C 1
ATOM 658 O O . ALA A 1 82 ? 16.036 5.548 -7.965 1.00 86.31 82 ALA A O 1
ATOM 659 N N . THR A 1 83 ? 16.031 4.994 -10.147 1.00 85.31 83 THR A N 1
ATOM 660 C CA . THR A 1 83 ? 14.576 4.823 -10.262 1.00 85.31 83 THR A CA 1
ATOM 661 C C . THR A 1 83 ? 14.082 3.624 -9.450 1.00 85.31 83 THR A C 1
ATOM 663 O O . THR A 1 83 ? 13.116 3.751 -8.699 1.00 85.31 83 THR A O 1
ATOM 666 N N . GLU A 1 84 ? 14.769 2.481 -9.531 1.00 82.94 84 GLU A N 1
ATOM 667 C CA . GLU A 1 84 ? 14.483 1.290 -8.718 1.00 82.94 84 GLU A CA 1
ATOM 668 C C . GLU A 1 84 ? 14.544 1.603 -7.216 1.00 82.94 84 GLU A C 1
ATOM 670 O O . GLU A 1 84 ? 13.661 1.185 -6.466 1.00 82.94 84 GLU A O 1
ATOM 675 N N . LEU A 1 85 ? 15.534 2.386 -6.773 1.00 87.50 85 LEU A N 1
ATOM 676 C CA . LEU A 1 85 ? 15.669 2.780 -5.370 1.00 87.50 85 LEU A CA 1
ATOM 677 C C . LEU A 1 85 ? 14.498 3.665 -4.911 1.00 87.50 85 LEU A C 1
ATOM 679 O O . LEU A 1 85 ? 13.913 3.424 -3.853 1.00 87.50 85 LEU A O 1
ATOM 683 N N . GLY A 1 86 ? 14.116 4.656 -5.723 1.00 87.25 86 GLY A N 1
ATOM 684 C CA . GLY A 1 86 ? 12.969 5.525 -5.444 1.00 87.25 86 GLY A CA 1
ATOM 685 C C . GLY A 1 86 ? 11.648 4.752 -5.377 1.00 87.25 86 GLY A C 1
ATOM 686 O O . GLY A 1 86 ? 10.855 4.944 -4.452 1.00 87.25 86 GLY A O 1
ATOM 687 N N . LEU A 1 87 ? 11.440 3.816 -6.305 1.00 85.94 87 LEU A N 1
ATOM 688 C CA . LEU A 1 87 ? 10.279 2.923 -6.305 1.00 85.94 87 LEU A CA 1
ATOM 689 C C . LEU A 1 87 ? 10.285 1.967 -5.110 1.00 85.94 87 LEU A C 1
ATOM 691 O O . LEU A 1 87 ? 9.227 1.710 -4.536 1.00 85.94 87 LEU A O 1
ATOM 695 N N . GLY A 1 88 ? 11.458 1.490 -4.691 1.00 82.88 88 GLY A N 1
ATOM 696 C CA . GLY A 1 88 ? 11.629 0.677 -3.489 1.00 82.88 88 GLY A CA 1
ATOM 697 C C . GLY A 1 88 ? 11.231 1.420 -2.213 1.00 82.88 88 GLY A C 1
ATOM 698 O O . GLY A 1 88 ? 10.512 0.867 -1.379 1.00 82.88 88 GLY A O 1
ATOM 699 N N . LEU A 1 89 ? 11.615 2.693 -2.080 1.00 87.44 89 LEU A N 1
ATOM 700 C CA . LEU A 1 89 ? 11.196 3.541 -0.957 1.00 87.44 89 LEU A CA 1
ATOM 701 C C . LEU A 1 89 ? 9.680 3.765 -0.952 1.00 87.44 89 LEU A C 1
ATOM 703 O O . LEU A 1 89 ? 9.037 3.630 0.089 1.00 87.44 89 LEU A O 1
ATOM 707 N N . PHE A 1 90 ? 9.094 4.050 -2.116 1.00 86.44 90 PHE A N 1
ATOM 708 C CA . PHE A 1 90 ? 7.648 4.217 -2.254 1.00 86.44 90 PHE A CA 1
ATOM 709 C C . PHE A 1 90 ? 6.883 2.932 -1.901 1.00 86.44 90 PHE A C 1
ATOM 711 O O . PHE A 1 90 ? 5.890 2.980 -1.172 1.00 86.44 90 PHE A O 1
ATOM 718 N N . ALA A 1 91 ? 7.380 1.773 -2.339 1.00 83.25 91 ALA A N 1
ATOM 719 C CA . ALA A 1 91 ? 6.830 0.474 -1.963 1.00 83.25 91 ALA A CA 1
ATOM 720 C C . ALA A 1 91 ? 6.912 0.242 -0.444 1.00 83.25 91 ALA A C 1
ATOM 722 O O . ALA A 1 91 ? 5.937 -0.204 0.163 1.00 83.25 91 ALA A O 1
ATOM 723 N N . GLY A 1 92 ? 8.033 0.609 0.186 1.00 84.50 92 GLY A N 1
ATOM 724 C CA . GLY A 1 92 ? 8.203 0.547 1.639 1.00 84.50 92 GLY A CA 1
ATOM 725 C C . GLY A 1 92 ? 7.165 1.382 2.392 1.00 84.50 92 GLY A C 1
ATOM 726 O O . GLY A 1 92 ? 6.534 0.891 3.330 1.00 84.50 92 GLY A O 1
ATOM 727 N N . VAL A 1 93 ? 6.908 2.613 1.938 1.00 85.50 93 VAL A N 1
ATOM 728 C CA . VAL A 1 93 ? 5.843 3.459 2.501 1.00 85.50 93 VAL A CA 1
ATOM 729 C C . VAL A 1 93 ? 4.472 2.819 2.287 1.00 85.50 93 VAL A C 1
ATOM 731 O O . VAL A 1 93 ? 3.675 2.775 3.223 1.00 85.50 93 VAL A O 1
ATOM 734 N N . ASN A 1 94 ? 4.199 2.258 1.106 1.00 84.50 94 ASN A N 1
ATOM 735 C CA . ASN A 1 94 ? 2.914 1.622 0.803 1.00 84.50 94 ASN A CA 1
ATOM 736 C C . ASN A 1 94 ? 2.603 0.428 1.726 1.00 84.50 94 ASN A C 1
ATOM 738 O O . ASN A 1 94 ? 1.454 0.228 2.116 1.00 84.50 94 ASN A O 1
ATOM 742 N N . VAL A 1 95 ? 3.621 -0.328 2.148 1.00 81.81 95 VAL A N 1
ATOM 743 C CA . VAL A 1 95 ? 3.472 -1.401 3.148 1.00 81.81 95 VAL A CA 1
ATOM 744 C C . VAL A 1 95 ? 3.139 -0.848 4.541 1.00 81.81 95 VAL A C 1
ATOM 746 O O . VAL A 1 95 ? 2.423 -1.497 5.305 1.00 81.81 95 VAL A O 1
ATOM 749 N N . ALA A 1 96 ? 3.589 0.365 4.872 1.00 81.62 96 ALA A N 1
ATOM 750 C CA . ALA A 1 96 ? 3.306 1.016 6.152 1.00 81.62 96 ALA A CA 1
ATOM 751 C C . ALA A 1 96 ? 1.910 1.675 6.219 1.00 81.62 96 ALA A C 1
ATOM 753 O O . ALA A 1 96 ? 1.353 1.824 7.312 1.00 81.62 96 ALA A O 1
ATOM 754 N N . ILE A 1 97 ? 1.311 2.038 5.076 1.00 80.25 97 ILE A N 1
ATOM 755 C CA . ILE A 1 97 ? 0.003 2.717 5.007 1.00 80.25 97 ILE A CA 1
ATOM 756 C C . ILE A 1 97 ? -1.120 1.924 5.704 1.00 80.25 97 ILE A C 1
ATOM 758 O O . ILE A 1 97 ? -1.824 2.524 6.521 1.00 80.25 97 ILE A O 1
ATOM 762 N N . PRO A 1 98 ? -1.306 0.606 5.470 1.00 74.88 98 PRO A N 1
ATOM 763 C CA . PRO A 1 98 ? -2.318 -0.172 6.179 1.00 74.88 98 PRO A CA 1
ATOM 764 C C . PRO A 1 98 ? -2.200 -0.055 7.698 1.00 74.88 98 PRO A C 1
ATOM 766 O O . PRO A 1 98 ? -3.207 0.146 8.370 1.00 74.88 98 PRO A O 1
ATOM 769 N N . CYS A 1 99 ? -0.980 -0.099 8.241 1.00 74.12 99 CYS A N 1
ATOM 770 C CA . CYS A 1 99 ? -0.742 0.034 9.677 1.00 74.12 99 CYS A CA 1
ATOM 771 C C . CYS A 1 99 ? -1.189 1.411 10.199 1.00 74.12 99 CYS A C 1
ATOM 773 O O . CYS A 1 99 ? -1.946 1.497 11.171 1.00 74.12 99 CYS A O 1
ATOM 775 N N . ALA A 1 100 ? -0.808 2.488 9.505 1.00 77.25 100 ALA A N 1
ATOM 776 C CA . ALA A 1 100 ? -1.204 3.849 9.860 1.00 77.25 100 ALA A CA 1
ATOM 777 C C . ALA A 1 100 ? -2.728 4.058 9.790 1.00 77.25 100 ALA A C 1
ATOM 779 O O . ALA A 1 100 ? -3.311 4.735 10.640 1.00 77.25 100 ALA A O 1
ATOM 780 N N . VAL A 1 101 ? -3.392 3.457 8.803 1.00 75.12 101 VAL A N 1
ATOM 781 C CA . VAL A 1 101 ? -4.839 3.596 8.603 1.00 75.12 101 VAL A CA 1
ATOM 782 C C . VAL A 1 101 ? -5.632 2.729 9.590 1.00 75.12 101 VAL A C 1
ATOM 784 O O . VAL A 1 101 ? -6.636 3.198 10.129 1.00 75.12 101 VAL A O 1
ATOM 787 N N . TYR A 1 102 ? -5.181 1.510 9.910 1.00 70.81 102 TYR A N 1
ATOM 788 C CA . TYR A 1 102 ? -5.779 0.707 10.986 1.00 70.81 102 TYR A CA 1
ATOM 789 C C . TYR A 1 102 ? -5.667 1.416 12.330 1.00 70.81 102 TYR A C 1
ATOM 791 O O . TYR A 1 102 ? -6.653 1.494 13.069 1.00 70.81 102 TYR A O 1
ATOM 799 N N . TYR A 1 103 ? -4.499 2.002 12.611 1.00 71.44 103 TYR A N 1
ATOM 800 C CA . TYR A 1 103 ? -4.333 2.847 13.780 1.00 71.44 103 TYR A CA 1
ATOM 801 C C . TYR A 1 103 ? -5.216 4.087 13.702 1.00 71.44 103 TYR A C 1
ATOM 803 O O . TYR A 1 103 ? -5.678 4.526 14.737 1.00 71.44 103 TYR A O 1
ATOM 811 N N . SER A 1 104 ? -5.497 4.688 12.543 1.00 69.25 104 SER A N 1
ATOM 812 C CA . SER A 1 104 ? -6.298 5.918 12.504 1.00 69.25 104 SER A CA 1
ATOM 813 C C . SER A 1 104 ? -7.809 5.699 12.635 1.00 69.25 104 SER A C 1
ATOM 815 O O . SER A 1 104 ? -8.492 6.549 13.214 1.00 69.25 104 SER A O 1
ATOM 817 N N . GLN A 1 105 ? -8.329 4.571 12.143 1.00 67.62 105 GLN A N 1
ATOM 818 C CA . GLN A 1 105 ? -9.772 4.352 12.000 1.00 67.62 105 GLN A CA 1
ATOM 819 C C . GLN A 1 105 ? -10.406 3.451 13.063 1.00 67.62 105 GLN A C 1
ATOM 821 O O . GLN A 1 105 ? -11.579 3.652 13.382 1.00 67.62 105 GLN A O 1
ATOM 826 N N . SER A 1 106 ? -9.675 2.481 13.622 1.00 65.00 106 SER A N 1
ATOM 827 C CA . SER A 1 106 ? -10.226 1.563 14.623 1.00 65.00 106 SER A CA 1
ATOM 828 C C . SER A 1 106 ? -9.817 1.975 16.033 1.00 65.00 106 SER A C 1
ATOM 830 O O . SER A 1 106 ? -8.655 1.864 16.425 1.00 65.00 106 SER A O 1
ATOM 832 N N . ASN A 1 107 ? -10.793 2.416 16.830 1.00 64.06 107 ASN A N 1
ATOM 833 C CA . ASN A 1 107 ? -10.573 2.699 18.250 1.00 64.06 107 ASN A CA 1
ATOM 834 C C . ASN A 1 107 ? -10.202 1.429 19.029 1.00 64.06 107 ASN A C 1
ATOM 836 O O . ASN A 1 107 ? -9.412 1.508 19.962 1.00 64.06 107 ASN A O 1
ATOM 840 N N . ILE A 1 108 ? -10.699 0.262 18.605 1.00 71.81 108 ILE A N 1
ATOM 841 C CA . ILE A 1 108 ? -10.329 -1.039 19.181 1.00 71.81 108 ILE A CA 1
ATOM 842 C C . ILE A 1 108 ? -8.826 -1.276 18.986 1.00 71.81 108 ILE A C 1
ATOM 844 O O . ILE A 1 108 ? -8.113 -1.577 19.938 1.00 71.81 108 ILE A O 1
ATOM 848 N N . TYR A 1 109 ? -8.330 -1.047 17.768 1.00 68.62 109 TYR A N 1
ATOM 849 C CA . TYR A 1 109 ? -6.921 -1.252 17.430 1.00 68.62 109 TYR A CA 1
ATOM 850 C C . TYR A 1 109 ? -6.001 -0.240 18.132 1.00 68.62 109 TYR A C 1
ATOM 852 O O . TYR A 1 109 ? -4.956 -0.606 18.667 1.00 68.62 109 TYR A O 1
ATOM 860 N N . ARG A 1 110 ? -6.416 1.034 18.209 1.00 72.44 110 ARG A N 1
ATOM 861 C CA . ARG A 1 110 ? -5.714 2.069 18.992 1.00 72.44 110 ARG A CA 1
ATOM 862 C C . ARG A 1 110 ? -5.617 1.709 20.466 1.00 72.44 110 ARG A C 1
ATOM 864 O O . ARG A 1 110 ? -4.565 1.909 21.068 1.00 72.44 110 ARG A O 1
ATOM 871 N N . ASN A 1 111 ? -6.716 1.233 21.043 1.00 72.81 111 ASN A N 1
ATOM 872 C CA . ASN A 1 111 ? -6.784 0.906 22.459 1.00 72.81 111 ASN A CA 1
ATOM 873 C C . ASN A 1 111 ? -5.903 -0.297 22.786 1.00 72.81 111 ASN A C 1
ATOM 875 O O . ASN A 1 111 ? -5.201 -0.252 23.790 1.00 72.81 111 ASN A O 1
ATOM 879 N N . GLU A 1 112 ? -5.856 -1.307 21.915 1.00 78.19 112 GLU A N 1
ATOM 880 C CA . GLU A 1 112 ? -4.988 -2.466 22.120 1.00 78.19 112 GLU A CA 1
ATOM 881 C C . GLU A 1 112 ? -3.498 -2.105 21.985 1.00 78.19 112 GLU A C 1
ATOM 883 O O . GLU A 1 112 ? -2.697 -2.481 22.835 1.00 78.19 112 GLU A O 1
ATOM 888 N N . ILE A 1 113 ? -3.117 -1.273 21.007 1.00 77.06 113 ILE A N 1
ATOM 889 C CA . ILE A 1 113 ? -1.734 -0.769 20.894 1.00 77.06 113 ILE A CA 1
ATOM 890 C C . ILE A 1 113 ? -1.350 0.087 22.108 1.00 77.06 113 ILE A C 1
ATOM 892 O O . ILE A 1 113 ? -0.259 -0.063 22.655 1.00 77.06 113 ILE A O 1
ATOM 896 N N . ARG A 1 114 ? -2.239 0.973 22.573 1.00 76.69 114 ARG A N 1
ATOM 897 C CA . ARG A 1 114 ? -1.994 1.769 23.787 1.00 76.69 114 ARG A CA 1
ATOM 898 C C . ARG A 1 114 ? -1.882 0.893 25.028 1.00 76.69 114 ARG A C 1
ATOM 900 O O . ARG A 1 114 ? -1.043 1.182 25.872 1.00 76.69 114 ARG A O 1
ATOM 907 N N . ARG A 1 115 ? -2.670 -0.181 25.113 1.00 78.19 115 ARG A N 1
ATOM 908 C CA . ARG A 1 115 ? -2.582 -1.184 26.177 1.00 78.19 115 ARG A CA 1
ATOM 909 C C . ARG A 1 115 ? -1.230 -1.899 26.159 1.00 78.19 115 ARG A C 1
ATOM 911 O O . ARG A 1 115 ? -0.603 -1.996 27.208 1.00 78.19 115 ARG A O 1
ATOM 918 N N . MET A 1 116 ? -0.754 -2.333 24.990 1.00 80.62 116 MET A N 1
ATOM 919 C CA . MET A 1 116 ? 0.574 -2.950 24.832 1.00 80.62 116 MET A CA 1
ATOM 920 C C . MET A 1 116 ? 1.710 -1.991 25.210 1.00 80.62 116 MET A C 1
ATOM 922 O O . MET A 1 116 ? 2.697 -2.410 25.805 1.00 80.62 116 MET A O 1
ATOM 926 N N . LEU A 1 117 ? 1.550 -0.697 24.922 1.00 82.69 117 LEU A N 1
ATOM 927 C CA . LEU A 1 117 ? 2.508 0.357 25.270 1.00 82.69 117 LEU A CA 1
ATOM 928 C C . LEU A 1 117 ? 2.286 0.962 26.669 1.00 82.69 117 LEU A C 1
ATOM 930 O O . LEU A 1 117 ? 2.916 1.963 26.999 1.00 82.69 117 LEU A O 1
ATOM 934 N N . GLN A 1 118 ? 1.386 0.393 27.482 1.00 81.06 118 GLN A N 1
ATOM 935 C CA . GLN A 1 118 ? 1.024 0.872 28.828 1.00 81.06 118 GLN A CA 1
ATOM 936 C C . GLN A 1 118 ? 0.610 2.358 28.897 1.00 81.06 118 GLN A C 1
ATOM 938 O O . GLN A 1 118 ? 0.650 2.994 29.951 1.00 81.06 118 GLN A O 1
ATOM 943 N N . LEU A 1 119 ? 0.165 2.930 27.780 1.00 74.94 119 LEU A N 1
ATOM 944 C CA . LEU A 1 119 ? -0.357 4.289 27.721 1.00 74.94 119 LEU A CA 1
ATOM 945 C C . LEU A 1 119 ? -1.783 4.297 28.291 1.00 74.94 119 LEU A C 1
ATOM 947 O O . LEU A 1 119 ? -2.589 3.420 27.968 1.00 74.94 119 LEU A O 1
ATOM 951 N N . LYS A 1 120 ? -2.119 5.299 29.124 1.00 63.31 120 LYS A N 1
ATOM 952 C CA . LYS A 1 120 ? -3.454 5.426 29.742 1.00 63.31 120 LYS A CA 1
ATOM 953 C C . LYS A 1 120 ? -4.549 5.268 28.684 1.00 63.31 120 LYS A C 1
ATOM 955 O O . LYS A 1 120 ? -4.683 6.077 27.764 1.00 63.31 120 LYS A O 1
ATOM 960 N N . THR A 1 121 ? -5.322 4.196 28.814 1.00 55.12 121 THR A N 1
ATOM 961 C CA . THR A 1 121 ? -6.412 3.874 27.897 1.00 55.12 121 THR A CA 1
ATOM 962 C C . THR A 1 121 ? -7.621 4.725 28.267 1.00 55.12 121 THR A C 1
ATOM 964 O O . THR A 1 121 ? -8.108 4.658 29.394 1.00 55.12 121 THR A O 1
ATOM 967 N N . THR A 1 122 ? -8.125 5.532 27.334 1.00 53.72 122 THR A N 1
ATOM 968 C CA . THR A 1 122 ? -9.451 6.137 27.485 1.00 53.72 122 THR A CA 1
ATOM 969 C C . THR A 1 122 ? -10.465 5.030 27.224 1.00 53.72 122 THR A C 1
ATOM 971 O O . THR A 1 122 ? -10.755 4.700 26.075 1.00 53.72 122 THR A O 1
ATOM 974 N N . VAL A 1 123 ? -10.937 4.392 28.292 1.00 53.84 123 VAL A N 1
ATOM 975 C CA . VAL A 1 123 ? -12.020 3.411 28.219 1.00 53.84 123 VAL A CA 1
ATOM 976 C C . VAL A 1 123 ? -13.262 4.161 27.747 1.00 53.84 123 VAL A C 1
ATOM 978 O O . VAL A 1 123 ? -13.838 4.943 28.497 1.00 53.84 123 VAL A O 1
ATOM 981 N N . MET A 1 124 ? -13.646 3.982 26.483 1.00 52.78 124 MET A N 1
ATOM 982 C CA . MET A 1 124 ? -14.969 4.407 26.037 1.00 52.78 124 MET A CA 1
ATOM 983 C C . MET A 1 124 ? -15.969 3.318 26.425 1.00 52.78 124 MET A C 1
ATOM 985 O O . MET A 1 124 ? -15.661 2.136 26.246 1.00 52.78 124 MET A O 1
ATOM 989 N N . PRO A 1 125 ? -17.134 3.688 26.978 1.00 43.12 125 PRO A N 1
ATOM 990 C CA . PRO A 1 125 ? -18.125 2.723 27.415 1.00 43.12 125 PRO A CA 1
ATOM 991 C C . PRO A 1 125 ? -18.579 1.901 26.211 1.00 43.12 125 PRO A C 1
ATOM 993 O O . PRO A 1 125 ? -19.134 2.430 25.248 1.00 43.12 125 PRO A O 1
ATOM 996 N N . VAL A 1 126 ? -18.332 0.594 26.273 1.00 48.41 126 VAL A N 1
ATOM 997 C CA . VAL A 1 126 ? -18.962 -0.374 25.381 1.00 48.41 126 VAL A CA 1
ATOM 998 C C . VAL A 1 126 ? -20.461 -0.242 25.618 1.00 48.41 126 VAL A C 1
ATOM 1000 O O . VAL A 1 126 ? -20.947 -0.554 26.706 1.00 48.41 126 VAL A O 1
ATOM 1003 N N . LYS A 1 127 ? -21.203 0.259 24.626 1.00 45.50 127 LYS A N 1
ATOM 1004 C CA . LYS A 1 127 ? -22.663 0.170 24.629 1.00 45.50 127 LYS A CA 1
ATOM 1005 C C . LYS A 1 127 ? -23.005 -1.306 24.449 1.00 45.50 127 LYS A C 1
ATOM 1007 O O . LYS A 1 127 ? -23.147 -1.800 23.336 1.00 45.50 127 LYS A O 1
ATOM 1012 N N . VAL A 1 128 ? -23.067 -2.027 25.563 1.00 46.34 128 VAL A N 1
ATOM 1013 C CA . VAL A 1 128 ? -23.661 -3.356 25.614 1.00 46.34 128 VAL A CA 1
ATOM 1014 C C . VAL A 1 128 ? -25.133 -3.137 25.294 1.00 46.34 128 VAL A C 1
ATOM 1016 O O . VAL A 1 128 ? -25.887 -2.643 26.131 1.00 46.34 128 VAL A O 1
ATOM 1019 N N . HIS A 1 129 ? -25.546 -3.432 24.061 1.00 42.31 129 HIS A N 1
ATOM 1020 C CA . HIS A 1 129 ? -26.954 -3.678 23.796 1.00 42.31 129 HIS A CA 1
ATOM 1021 C C . HIS A 1 129 ? -27.323 -4.899 24.633 1.00 42.31 129 HIS A C 1
ATOM 1023 O O . HIS A 1 129 ? -27.000 -6.032 24.283 1.00 42.31 129 HIS A O 1
ATOM 1029 N N . ALA A 1 130 ? -27.903 -4.640 25.804 1.00 41.66 130 ALA A N 1
ATOM 1030 C CA . ALA A 1 130 ? -28.429 -5.662 26.677 1.00 41.66 130 ALA A CA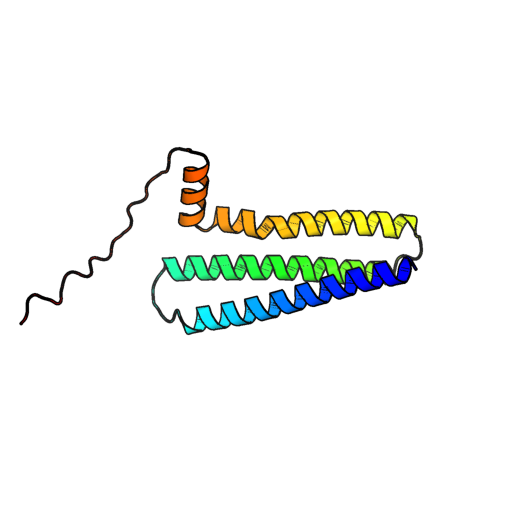 1
ATOM 1031 C C . ALA A 1 130 ? -29.466 -6.459 25.881 1.00 41.66 130 ALA A C 1
ATOM 1033 O O . ALA A 1 130 ? -30.569 -5.981 25.620 1.00 41.66 130 ALA A O 1
ATOM 1034 N N . VAL A 1 131 ? -29.107 -7.680 25.490 1.00 47.19 131 VAL A N 1
ATOM 1035 C CA . VAL A 1 131 ? -30.069 -8.716 25.113 1.00 47.19 131 VAL A CA 1
ATOM 1036 C C . VAL A 1 131 ? -30.730 -9.169 26.416 1.00 47.19 131 VAL A C 1
ATOM 1038 O O . VAL A 1 131 ? -30.429 -10.218 26.970 1.00 47.19 131 VAL A O 1
ATOM 1041 N N . ALA A 1 132 ? -31.563 -8.298 26.974 1.00 46.81 132 ALA A N 1
ATOM 1042 C CA . ALA A 1 132 ? -32.342 -8.530 28.177 1.00 46.81 132 ALA A CA 1
ATOM 1043 C C . ALA A 1 132 ? -33.799 -8.208 27.849 1.00 46.81 132 ALA A C 1
ATOM 1045 O O . ALA A 1 132 ? -34.280 -7.117 28.131 1.00 46.81 132 ALA A O 1
ATOM 1046 N N . SER A 1 133 ? -34.472 -9.126 27.155 1.00 47.47 133 SER A N 1
ATOM 1047 C CA . SER A 1 133 ? -35.942 -9.232 27.132 1.00 47.47 133 SER A CA 1
ATOM 1048 C C . SER A 1 133 ? -36.392 -10.372 26.216 1.00 47.47 133 SER A C 1
ATOM 1050 O O . SER A 1 133 ? -36.942 -10.118 25.156 1.00 47.47 133 SER A O 1
ATOM 1052 N N . LEU A 1 134 ? -36.149 -11.636 26.591 1.00 46.59 134 LEU A N 1
ATOM 1053 C CA . LEU A 1 134 ? -36.898 -12.780 26.023 1.00 46.59 134 LEU A CA 1
ATOM 1054 C C . LEU A 1 134 ? -36.747 -14.089 26.825 1.00 46.59 134 LEU A C 1
ATOM 1056 O O . LEU A 1 134 ? -36.722 -15.171 26.259 1.00 46.59 134 LEU A O 1
ATOM 1060 N N . SER A 1 135 ? -36.659 -14.008 28.158 1.00 43.75 135 SER A N 1
ATOM 1061 C CA . SER A 1 135 ? -36.707 -15.205 29.022 1.00 43.75 135 SER A CA 1
ATOM 1062 C C . SER A 1 135 ? -37.531 -14.992 30.301 1.00 43.75 135 SER A C 1
ATOM 1064 O O . SER A 1 135 ? -37.231 -15.571 31.340 1.00 43.75 135 SER A O 1
ATOM 1066 N N . ALA A 1 136 ? -38.562 -14.144 30.239 1.00 42.53 136 ALA A N 1
ATOM 1067 C CA . ALA A 1 136 ? -39.533 -13.957 31.326 1.00 42.53 136 ALA A CA 1
ATOM 1068 C C . ALA A 1 136 ? -40.975 -14.264 30.875 1.00 42.53 136 ALA A C 1
ATOM 1070 O O . ALA A 1 136 ? -41.927 -13.667 31.366 1.00 42.53 136 ALA A O 1
ATOM 1071 N N . ALA A 1 137 ? -41.130 -15.166 29.904 1.00 46.25 137 ALA A N 1
ATOM 1072 C CA . ALA A 1 137 ? -42.426 -15.668 29.465 1.00 46.25 137 ALA A CA 1
ATOM 1073 C C . ALA A 1 137 ? -42.293 -17.141 29.062 1.00 46.25 137 ALA A C 1
ATOM 1075 O O . ALA A 1 137 ? -42.324 -17.457 27.877 1.00 46.25 137 ALA A O 1
ATOM 1076 N N . GLN A 1 138 ? -42.077 -18.011 30.049 1.00 37.94 138 GLN A N 1
ATOM 1077 C CA . GLN A 1 138 ? -42.433 -19.430 30.006 1.00 37.94 138 GLN A CA 1
ATOM 1078 C C . GLN A 1 138 ? -42.612 -19.948 31.429 1.00 37.94 138 GLN A C 1
ATOM 1080 O O . GLN A 1 138 ? -41.783 -19.573 32.287 1.00 37.94 138 GLN A O 1
#

Secondary structure (DSSP, 8-state):
-HHHHHHHHHHHHHHHHHHHHHHHHHHHHHHHHH--S--HHHHHHHHHHHHHHHHHHHHHHHHHHHHHHHHHH---HHHHHHHHHHHHHHHHHHHHHHHHHHHHH-HHHHHHHHHHTT--------------SSSS--

Foldseek 3Di:
DVVVVVVVVLVVVVVVLVVLVVVLVVVLVCLVVVDPDPDPLSVLVSVLSVVLSVLLNVLVVVLNVQLVVCVVPPPDPVVNVVSVVVSVVSNVVSVCSSVVSCCVRDLVSVQVVCVVVVHDHPDDDDPPPPPPPDDPPD

Organism: NCBI:txid289476

pLDDT: mean 71.03, std 12.18, range [37.94, 87.5]

Radius of gyration: 22.12 Å; chains: 1; bounding box: 65×26×53 Å

InterPro domains:
  IPR019424 Serpentine type 7TM GPCR chemoreceptor Srsx [PF10320] (9-117)

Sequence (138 aa):
MLETIKYGWTVWHAIISAVIVVVYYKLHRFLKSAFTVNDLETRRIIRALTLIVTVYLCGWATTITLLGLSIILISDTNLSQATELGLGLFAGVNVAIPCAVYYSQSNIYRNEIRRMLQLKTTVMPVKVHAVASLSAAQ